Protein AF-A0A1F5XCN1-F1 (afdb_monomer_lite)

Organism: NCBI:txid1798355

Secondary structure (DSSP, 8-state):
-HHHHHHHHHHHHHHHHHHHHHHHHHHHHHHHHHHHHHHHHHHHHHHHHHHHHHHHHHHHTTT-HHHHHHHHHHHHHHHHHHHHHHHHHHHHHHHHHHS-STTTTS-SSTT--TT-

Sequence (116 aa):
MTQIKKVLPYIAISLAPSLVLAAQIDTIVASTKTLVNNIIPILLIIGTIVFLWGVIMFLTAGADEEKRANARSLMIYGLVGLFVMVAAWGIVNVLVGFTSTGGVGIPTSPGGIPGI

pLDDT: mean 76.23, std 12.13, range [47.53, 92.81]

Structure (mmCIF, N/CA/C/O backbone):
data_AF-A0A1F5XCN1-F1
#
_entry.id   AF-A0A1F5XCN1-F1
#
loop_
_atom_site.group_PDB
_atom_site.id
_atom_site.type_symbol
_atom_site.label_atom_id
_atom_site.label_alt_id
_atom_site.label_comp_id
_atom_site.label_asym_id
_atom_site.label_entity_id
_atom_site.label_seq_id
_atom_site.pdbx_PDB_ins_code
_atom_site.Cartn_x
_atom_site.Cartn_y
_atom_site.Cartn_z
_atom_site.occupancy
_atom_site.B_iso_or_equiv
_atom_site.auth_seq_id
_atom_site.auth_comp_id
_atom_site.auth_asym_id
_atom_site.auth_atom_id
_atom_site.pdbx_PDB_model_num
ATOM 1 N N . MET A 1 1 ? 36.871 0.363 -49.475 1.00 53.84 1 MET A N 1
ATOM 2 C CA . MET A 1 1 ? 36.502 0.214 -48.042 1.00 53.84 1 MET A CA 1
ATOM 3 C C . MET A 1 1 ? 36.549 1.527 -47.239 1.00 53.84 1 MET A C 1
ATOM 5 O O . MET A 1 1 ? 36.031 1.565 -46.131 1.00 53.84 1 MET A O 1
ATOM 9 N N . THR A 1 2 ? 37.108 2.622 -47.773 1.00 60.09 2 THR A N 1
ATOM 10 C CA . THR A 1 2 ? 37.316 3.883 -47.027 1.00 60.09 2 THR A CA 1
ATOM 11 C C . THR A 1 2 ? 36.053 4.737 -46.842 1.00 60.09 2 THR A C 1
ATOM 13 O O . THR A 1 2 ? 35.955 5.462 -45.859 1.00 60.09 2 THR A O 1
ATOM 16 N N . GLN A 1 3 ? 35.063 4.633 -47.738 1.00 59.75 3 GLN A N 1
ATOM 17 C CA . GLN A 1 3 ? 33.838 5.448 -47.667 1.00 59.75 3 GLN A CA 1
ATOM 18 C C . GLN A 1 3 ? 32.837 4.950 -46.611 1.00 59.75 3 GLN A C 1
ATOM 20 O O . GLN A 1 3 ? 32.198 5.759 -45.951 1.00 59.75 3 GLN A O 1
ATOM 25 N N . ILE A 1 4 ? 32.780 3.635 -46.362 1.00 62.84 4 ILE A N 1
ATOM 26 C CA . ILE A 1 4 ? 31.928 3.017 -45.325 1.00 62.84 4 ILE A CA 1
ATOM 27 C C . ILE A 1 4 ? 32.306 3.482 -43.911 1.00 62.84 4 ILE A C 1
ATOM 29 O O . ILE A 1 4 ? 31.432 3.756 -43.094 1.00 62.84 4 ILE A O 1
ATOM 33 N N . LYS A 1 5 ? 33.604 3.667 -43.636 1.00 54.28 5 LYS A N 1
ATOM 34 C CA . LYS A 1 5 ? 34.082 4.165 -42.335 1.00 54.28 5 LYS A CA 1
ATOM 35 C C . LYS A 1 5 ? 33.704 5.630 -42.071 1.00 54.28 5 LYS A C 1
ATOM 37 O O . LYS A 1 5 ? 33.633 6.026 -40.916 1.00 54.28 5 LYS A O 1
ATOM 42 N N . LYS A 1 6 ? 33.454 6.422 -43.122 1.00 59.22 6 LYS A N 1
ATOM 43 C CA . LYS A 1 6 ? 33.069 7.841 -43.016 1.00 59.22 6 LYS A CA 1
ATOM 44 C C . LYS A 1 6 ? 31.563 8.047 -42.841 1.00 59.22 6 LYS A C 1
ATOM 46 O O . LYS A 1 6 ? 31.169 9.017 -42.208 1.00 59.22 6 LYS A O 1
ATOM 51 N N . VAL A 1 7 ? 30.731 7.134 -43.350 1.00 64.31 7 VAL A N 1
ATOM 52 C CA . VAL A 1 7 ? 29.260 7.196 -43.200 1.00 64.31 7 VAL A CA 1
ATOM 53 C C . VAL A 1 7 ? 28.746 6.536 -41.915 1.00 64.31 7 VAL A C 1
ATOM 55 O O . VAL A 1 7 ? 27.701 6.929 -41.406 1.00 64.31 7 VAL A O 1
ATOM 58 N N . LEU A 1 8 ? 29.501 5.595 -41.340 1.00 66.00 8 LEU A N 1
ATOM 59 C CA . LEU A 1 8 ? 29.187 4.952 -40.060 1.00 66.00 8 LEU A CA 1
ATOM 60 C C . LEU A 1 8 ? 28.962 5.933 -38.882 1.00 66.00 8 LEU A C 1
ATOM 62 O O . LEU A 1 8 ? 27.966 5.760 -38.177 1.00 66.00 8 LEU A O 1
ATOM 66 N N . PRO A 1 9 ? 29.793 6.979 -38.659 1.00 64.88 9 PRO A N 1
ATOM 67 C CA . PRO A 1 9 ? 29.546 7.938 -37.579 1.00 64.88 9 PRO A CA 1
ATOM 68 C C . PRO A 1 9 ? 28.273 8.768 -37.794 1.00 64.88 9 PRO A C 1
ATOM 70 O O . PRO A 1 9 ? 27.575 9.054 -36.830 1.00 64.88 9 PRO A O 1
ATOM 73 N N . TYR A 1 10 ? 27.912 9.105 -39.035 1.00 61.03 10 TYR A N 1
ATOM 74 C CA . TYR A 1 10 ? 26.685 9.860 -39.324 1.00 61.03 10 TYR A CA 1
ATOM 75 C C . TYR A 1 10 ? 25.415 9.051 -39.037 1.00 61.03 10 TYR A C 1
ATOM 77 O O . TYR A 1 10 ? 24.459 9.578 -38.468 1.00 61.03 10 TYR A O 1
ATOM 85 N N . ILE A 1 11 ? 25.421 7.759 -39.370 1.00 64.94 11 ILE A N 1
ATOM 86 C CA . ILE A 1 11 ? 24.313 6.849 -39.054 1.00 64.94 11 ILE A CA 1
ATOM 87 C C . ILE A 1 11 ? 24.178 6.693 -37.532 1.00 64.94 11 ILE A C 1
ATOM 89 O O . ILE A 1 11 ? 23.071 6.803 -37.004 1.00 64.94 11 ILE A O 1
ATOM 93 N N . ALA A 1 12 ? 25.301 6.535 -36.821 1.00 61.56 12 ALA A N 1
ATOM 94 C CA . ALA A 1 12 ? 25.329 6.441 -35.361 1.00 61.56 12 ALA A CA 1
ATOM 95 C C . ALA A 1 12 ? 24.820 7.720 -34.668 1.00 61.56 12 ALA A C 1
ATOM 97 O O . ALA A 1 12 ? 24.073 7.635 -33.696 1.00 61.56 12 ALA A O 1
ATOM 98 N N . ILE A 1 13 ? 25.156 8.902 -35.198 1.00 65.75 13 ILE A N 1
ATOM 99 C CA . ILE A 1 13 ? 24.684 10.192 -34.673 1.00 65.75 13 ILE A CA 1
ATOM 100 C C . ILE A 1 13 ? 23.178 10.379 -34.910 1.00 65.75 13 ILE A C 1
ATOM 102 O O . ILE A 1 13 ? 22.508 10.930 -34.044 1.00 65.75 13 ILE A O 1
ATOM 106 N N . SER A 1 14 ? 22.613 9.889 -36.022 1.00 63.38 14 SER A N 1
ATOM 107 C CA . SER A 1 14 ? 21.158 9.980 -36.262 1.00 63.38 14 SER A CA 1
ATOM 108 C C . SER A 1 14 ? 20.333 9.003 -35.415 1.00 63.38 14 SER A C 1
ATOM 110 O O . SER A 1 14 ? 19.162 9.261 -35.143 1.00 63.38 14 SER A O 1
ATOM 112 N N . LEU A 1 15 ? 20.946 7.901 -34.966 1.00 64.94 15 LEU A N 1
ATOM 113 C CA . LEU A 1 15 ? 20.309 6.915 -34.094 1.00 64.94 15 LEU A CA 1
ATOM 114 C C . LEU A 1 15 ? 20.448 7.280 -32.606 1.00 64.94 15 LEU A C 1
ATOM 116 O O . LEU A 1 15 ? 19.627 6.857 -31.793 1.00 64.94 15 LEU A O 1
ATOM 120 N N . ALA A 1 16 ? 21.429 8.111 -32.237 1.00 65.69 16 ALA A N 1
ATOM 121 C CA . ALA A 1 16 ? 21.643 8.553 -30.858 1.00 65.69 16 ALA A CA 1
ATOM 122 C C . ALA A 1 16 ? 20.402 9.211 -30.203 1.00 65.69 16 ALA A C 1
ATOM 124 O O . ALA A 1 16 ? 20.096 8.853 -29.064 1.00 65.69 16 ALA A O 1
ATOM 125 N N . PRO A 1 17 ? 19.615 10.073 -30.886 1.00 67.50 17 PRO A N 1
ATOM 126 C CA . PRO A 1 17 ? 18.381 10.628 -30.327 1.00 67.50 17 PRO A CA 1
ATOM 127 C C . PRO A 1 17 ? 17.322 9.569 -30.003 1.00 67.50 17 PRO A C 1
ATOM 129 O O . PRO A 1 17 ? 16.606 9.714 -29.018 1.00 67.50 17 PRO A O 1
ATOM 132 N N . SER A 1 18 ? 17.236 8.485 -30.784 1.00 67.19 18 SER A N 1
ATOM 133 C CA . SER A 1 18 ? 16.276 7.401 -30.520 1.00 67.19 18 SER A CA 1
ATOM 134 C C . SER A 1 18 ? 16.626 6.594 -29.264 1.00 67.19 18 SER A C 1
ATOM 136 O O . SER A 1 18 ? 15.734 6.173 -28.531 1.00 67.19 18 SER A O 1
ATOM 138 N N . LEU A 1 19 ? 17.922 6.458 -28.966 1.00 62.31 19 LEU A N 1
ATOM 139 C CA . LEU A 1 19 ? 18.415 5.802 -27.754 1.00 62.31 19 LEU A CA 1
ATOM 140 C C . LEU A 1 19 ? 18.224 6.689 -26.516 1.00 62.31 19 LEU A C 1
ATOM 142 O O . LEU A 1 19 ? 17.820 6.199 -25.464 1.00 62.31 19 LEU A O 1
ATOM 146 N N . VAL A 1 20 ? 18.457 7.999 -26.653 1.00 69.19 20 VAL A N 1
ATOM 147 C CA . VAL A 1 20 ? 18.190 8.985 -25.591 1.00 69.19 20 VAL A CA 1
ATOM 148 C C . VAL A 1 20 ? 16.691 9.061 -25.277 1.00 69.19 20 VAL A C 1
ATOM 150 O O . VAL A 1 20 ? 16.319 9.107 -24.107 1.00 69.19 20 VAL A O 1
ATOM 153 N N . LEU A 1 21 ? 15.821 8.996 -26.292 1.00 60.44 21 LEU A N 1
ATOM 154 C CA . LEU A 1 21 ? 14.369 9.000 -26.100 1.00 60.44 21 LEU A CA 1
ATOM 155 C C . LEU A 1 21 ? 13.860 7.723 -25.409 1.00 60.44 21 LEU A C 1
ATOM 157 O O . LEU A 1 21 ? 13.009 7.816 -24.527 1.00 60.44 21 LEU A O 1
ATOM 161 N N . ALA A 1 22 ? 14.402 6.548 -25.751 1.00 61.69 22 ALA A N 1
ATOM 162 C CA . ALA A 1 22 ? 14.074 5.291 -25.070 1.00 61.69 22 ALA A CA 1
ATOM 163 C C . ALA A 1 22 ? 14.472 5.323 -23.581 1.00 61.69 22 ALA A C 1
ATOM 165 O O . ALA A 1 22 ? 13.655 5.010 -22.717 1.00 61.69 22 ALA A O 1
ATOM 166 N N . ALA A 1 23 ? 15.674 5.821 -23.268 1.00 62.00 23 ALA A N 1
ATOM 167 C CA . ALA A 1 23 ? 16.133 5.989 -21.886 1.00 62.00 23 ALA A CA 1
ATOM 168 C C . ALA A 1 23 ? 15.261 6.972 -21.071 1.00 62.00 23 ALA A C 1
ATOM 170 O O . ALA A 1 23 ? 15.131 6.847 -19.850 1.00 62.00 23 ALA A O 1
ATOM 171 N N . GLN A 1 24 ? 14.625 7.947 -21.729 1.00 61.41 24 GLN A N 1
ATOM 172 C CA . GLN A 1 24 ? 13.735 8.906 -21.068 1.00 61.41 24 GLN A CA 1
ATOM 173 C C . GLN A 1 24 ? 12.397 8.286 -20.628 1.00 61.41 24 GLN A C 1
ATOM 175 O O . GLN A 1 24 ? 11.816 8.722 -19.636 1.00 61.41 24 GLN A O 1
ATOM 180 N N . ILE A 1 25 ? 11.913 7.252 -21.322 1.00 61.47 25 ILE A N 1
ATOM 181 C CA . ILE A 1 25 ? 10.691 6.530 -20.932 1.00 61.47 25 ILE A CA 1
ATOM 182 C C . ILE A 1 25 ? 10.981 5.625 -19.728 1.00 61.47 25 ILE A C 1
ATOM 184 O O . ILE A 1 25 ? 10.213 5.614 -18.764 1.00 61.47 25 ILE A O 1
ATOM 188 N N . ASP A 1 26 ? 12.128 4.943 -19.732 1.00 65.62 26 ASP A N 1
ATOM 189 C CA . ASP A 1 26 ? 12.546 4.079 -18.625 1.00 65.62 26 ASP A CA 1
ATOM 190 C C . ASP A 1 26 ? 12.780 4.864 -17.329 1.00 65.62 26 ASP A C 1
ATOM 192 O O . ASP A 1 26 ? 12.420 4.398 -16.247 1.00 65.62 26 ASP A O 1
ATOM 196 N N . THR A 1 27 ? 13.318 6.084 -17.419 1.00 63.62 27 THR A N 1
ATOM 197 C CA . THR A 1 27 ? 13.565 6.936 -16.242 1.00 63.62 27 THR A CA 1
ATOM 198 C C . THR A 1 27 ? 12.277 7.444 -15.597 1.00 63.62 27 THR A C 1
ATOM 200 O O . THR A 1 27 ? 12.157 7.379 -14.374 1.00 63.62 27 THR A O 1
ATOM 203 N N . ILE A 1 28 ? 11.278 7.867 -16.378 1.00 64.69 28 ILE A N 1
ATOM 204 C CA . ILE A 1 28 ? 9.976 8.296 -15.834 1.00 64.69 28 ILE A CA 1
ATOM 205 C C . ILE A 1 28 ? 9.258 7.118 -15.168 1.00 64.69 28 ILE A C 1
ATOM 207 O O . ILE A 1 28 ? 8.772 7.234 -14.041 1.00 64.69 28 ILE A O 1
ATOM 211 N N . VAL A 1 29 ? 9.250 5.955 -15.823 1.00 68.00 29 VAL A N 1
ATOM 212 C CA . VAL A 1 29 ? 8.639 4.738 -15.277 1.00 68.00 29 VAL A CA 1
ATOM 213 C C . VAL A 1 29 ? 9.367 4.273 -14.007 1.00 68.00 29 VAL A C 1
ATOM 215 O O . VAL A 1 29 ? 8.715 3.877 -13.038 1.00 68.00 29 VAL A O 1
ATOM 218 N N . ALA A 1 30 ? 10.699 4.356 -13.960 1.00 66.44 30 ALA A N 1
ATOM 219 C CA . ALA A 1 30 ? 11.494 4.005 -12.783 1.00 66.44 30 ALA A CA 1
ATOM 220 C C . ALA A 1 30 ? 11.269 4.965 -11.602 1.00 66.44 30 ALA A C 1
ATOM 222 O O . ALA A 1 30 ? 11.143 4.516 -10.457 1.00 66.44 30 ALA A O 1
ATOM 223 N N . SER A 1 31 ? 11.156 6.271 -11.858 1.00 65.94 31 SER A N 1
ATOM 224 C CA . SER A 1 31 ? 10.866 7.263 -10.817 1.00 65.94 31 SER A CA 1
ATOM 225 C C . SER A 1 31 ? 9.479 7.065 -10.203 1.00 65.94 31 SER A C 1
ATOM 227 O O . SER A 1 31 ? 9.350 7.076 -8.978 1.00 65.94 31 SER A O 1
ATOM 229 N N . THR A 1 32 ? 8.448 6.806 -11.016 1.00 70.12 32 THR A N 1
ATOM 230 C CA . THR A 1 32 ? 7.094 6.530 -10.505 1.00 70.12 32 THR A CA 1
ATOM 231 C C . THR A 1 32 ? 7.044 5.234 -9.703 1.00 70.12 32 THR A C 1
ATOM 233 O O . THR A 1 32 ? 6.453 5.211 -8.622 1.00 70.12 32 THR A O 1
ATOM 236 N N . LYS A 1 33 ? 7.702 4.169 -10.183 1.00 70.44 33 LYS A N 1
ATOM 237 C CA . LYS A 1 33 ? 7.804 2.903 -9.445 1.00 70.44 33 LYS A CA 1
ATOM 238 C C . LYS A 1 33 ? 8.423 3.125 -8.072 1.00 70.44 33 LYS A C 1
ATOM 240 O O . LYS A 1 33 ? 7.820 2.731 -7.085 1.00 70.44 33 LYS A O 1
ATOM 245 N N . THR A 1 34 ? 9.555 3.822 -7.998 1.00 70.38 34 THR A N 1
ATOM 246 C CA . THR A 1 34 ? 10.274 4.072 -6.737 1.00 70.38 34 THR A CA 1
ATOM 247 C C . THR A 1 34 ? 9.416 4.814 -5.707 1.00 70.38 34 THR A C 1
ATOM 249 O O . THR A 1 34 ? 9.412 4.454 -4.531 1.00 70.38 34 THR A O 1
ATOM 252 N N . LEU A 1 35 ? 8.642 5.816 -6.139 1.00 75.00 35 LEU A N 1
ATOM 253 C CA . LEU A 1 35 ? 7.779 6.585 -5.240 1.00 75.00 35 LEU A CA 1
ATOM 254 C C . LEU A 1 35 ? 6.648 5.731 -4.649 1.00 75.00 35 LEU A C 1
ATOM 256 O O . LEU A 1 35 ? 6.437 5.736 -3.438 1.00 75.00 35 LEU A O 1
ATOM 260 N N . VAL A 1 36 ? 5.939 4.978 -5.495 1.00 75.88 36 VAL A N 1
ATOM 261 C CA . VAL A 1 36 ? 4.843 4.098 -5.053 1.00 75.88 36 VAL A CA 1
ATOM 262 C C . VAL A 1 36 ? 5.376 2.994 -4.142 1.00 75.88 36 VAL A C 1
ATOM 264 O O . VAL A 1 36 ? 4.777 2.699 -3.107 1.00 75.88 36 VAL A O 1
ATOM 267 N N . ASN A 1 37 ? 6.532 2.433 -4.490 1.00 76.25 37 ASN A N 1
ATOM 268 C CA . ASN A 1 37 ? 7.168 1.358 -3.745 1.00 76.25 37 ASN A CA 1
ATOM 269 C C . ASN A 1 37 ? 7.502 1.757 -2.302 1.00 76.25 37 ASN A C 1
ATOM 271 O O . ASN A 1 37 ? 7.312 0.964 -1.392 1.00 76.25 37 ASN A O 1
ATOM 275 N N . ASN A 1 38 ? 7.904 3.009 -2.073 1.00 79.88 38 ASN A N 1
ATOM 276 C CA . ASN A 1 38 ? 8.207 3.510 -0.731 1.00 79.88 38 ASN A CA 1
ATOM 277 C C . ASN A 1 38 ? 6.958 3.805 0.115 1.00 79.88 38 ASN A C 1
ATOM 279 O O . ASN A 1 38 ? 7.013 3.731 1.341 1.00 79.88 38 ASN A O 1
ATOM 283 N N . ILE A 1 39 ? 5.828 4.137 -0.515 1.00 83.31 39 ILE A N 1
ATOM 284 C CA . ILE A 1 39 ? 4.59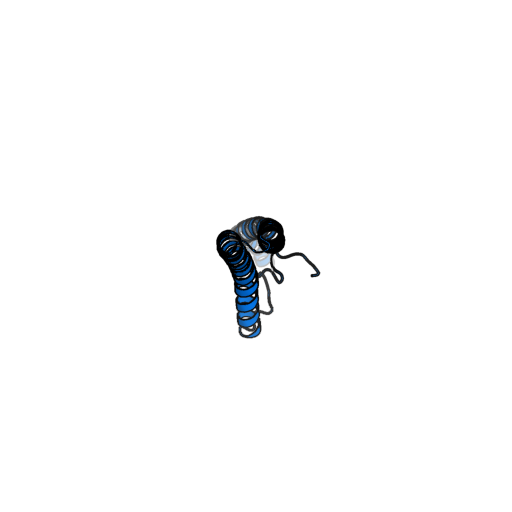1 4.510 0.191 1.00 83.31 39 ILE A CA 1
ATOM 285 C C . ILE A 1 39 ? 3.842 3.272 0.698 1.00 83.31 39 ILE A C 1
ATOM 287 O O . ILE A 1 39 ? 3.341 3.268 1.821 1.00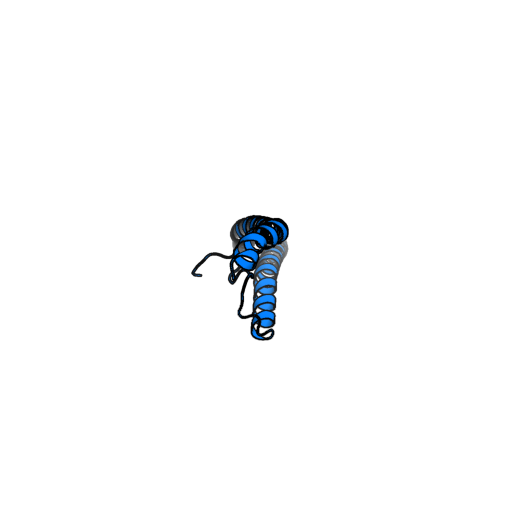 83.31 39 ILE A O 1
ATOM 291 N N . ILE A 1 40 ? 3.784 2.202 -0.097 1.00 85.56 40 ILE A N 1
ATOM 292 C CA . ILE A 1 40 ? 3.067 0.969 0.266 1.00 85.56 40 ILE A CA 1
ATOM 293 C C . ILE A 1 40 ? 3.485 0.366 1.625 1.00 85.56 40 ILE A C 1
ATOM 295 O O . ILE A 1 40 ? 2.585 0.072 2.414 1.00 85.56 40 ILE A O 1
ATOM 299 N N . PRO A 1 41 ? 4.778 0.198 1.971 1.00 82.19 41 PRO A N 1
ATOM 300 C CA . PRO A 1 41 ? 5.165 -0.399 3.249 1.00 82.19 41 PRO A CA 1
ATOM 301 C C . PRO A 1 41 ? 4.771 0.489 4.435 1.00 82.19 41 PRO A C 1
ATOM 303 O O . PRO A 1 41 ? 4.368 -0.022 5.478 1.00 82.19 41 PRO A O 1
ATOM 306 N N . ILE A 1 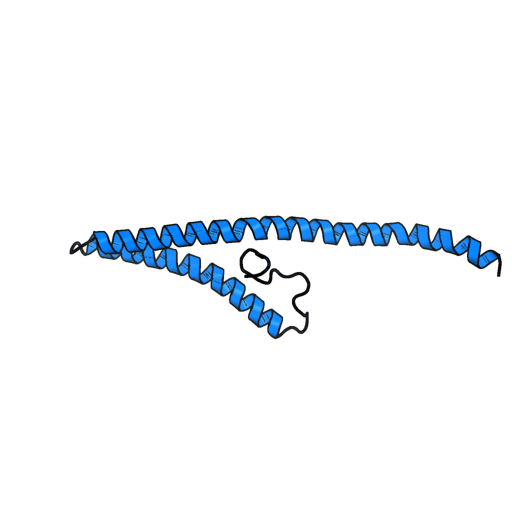42 ? 4.789 1.815 4.262 1.00 87.38 42 ILE A N 1
ATOM 307 C CA . ILE A 1 42 ? 4.311 2.767 5.275 1.00 87.38 42 ILE A CA 1
ATOM 308 C C . ILE A 1 42 ? 2.811 2.571 5.517 1.00 87.38 42 ILE A C 1
ATOM 310 O O . ILE A 1 42 ? 2.371 2.488 6.664 1.00 87.38 42 ILE A O 1
ATOM 314 N N . LEU A 1 43 ? 2.021 2.439 4.450 1.00 87.12 43 LEU A N 1
ATOM 315 C CA . LEU A 1 43 ? 0.589 2.158 4.562 1.00 87.12 43 LEU A CA 1
ATOM 316 C C . LEU A 1 43 ? 0.315 0.800 5.223 1.00 87.12 43 LEU A C 1
ATOM 318 O O . LEU A 1 43 ? -0.639 0.689 5.988 1.00 87.12 43 LEU A O 1
ATOM 322 N N . LEU A 1 44 ? 1.154 -0.208 4.978 1.00 88.00 44 LEU A N 1
ATOM 323 C CA . LEU A 1 44 ? 1.034 -1.526 5.605 1.00 88.00 44 LEU A CA 1
ATOM 324 C C . LEU A 1 44 ? 1.248 -1.452 7.127 1.00 88.00 44 LEU A C 1
ATOM 326 O O . LEU A 1 44 ? 0.489 -2.042 7.900 1.00 88.00 44 LEU A O 1
ATOM 330 N N . ILE A 1 45 ? 2.241 -0.673 7.568 1.00 89.44 45 ILE A N 1
ATOM 331 C CA . ILE A 1 45 ? 2.498 -0.407 8.991 1.00 89.44 45 ILE A CA 1
ATOM 332 C C . ILE A 1 45 ? 1.298 0.308 9.617 1.00 89.44 45 ILE A C 1
ATOM 334 O O . ILE A 1 45 ? 0.787 -0.132 10.646 1.00 89.44 45 ILE A O 1
ATOM 338 N N . ILE A 1 46 ? 0.802 1.370 8.978 1.00 89.62 46 ILE A N 1
ATOM 339 C CA . ILE A 1 46 ? -0.358 2.126 9.470 1.00 89.62 46 ILE A CA 1
ATOM 340 C C . ILE A 1 46 ? -1.602 1.229 9.535 1.00 89.62 46 ILE A C 1
ATOM 342 O O . ILE A 1 46 ? -2.300 1.223 10.548 1.00 89.62 46 ILE A O 1
ATOM 346 N N . GLY A 1 47 ? -1.857 0.426 8.500 1.00 86.69 47 GLY A N 1
ATOM 347 C CA . GLY A 1 47 ? -2.966 -0.528 8.466 1.00 86.69 47 GLY A CA 1
ATOM 348 C C . GLY A 1 47 ? -2.885 -1.555 9.595 1.00 86.69 47 GLY A C 1
ATOM 349 O O . GLY A 1 47 ? -3.886 -1.825 10.258 1.00 86.69 47 GLY A O 1
ATOM 350 N N . THR A 1 48 ? -1.683 -2.058 9.884 1.00 89.12 48 THR A N 1
ATOM 351 C CA . THR A 1 48 ? -1.438 -2.971 11.011 1.00 89.12 48 THR A CA 1
ATOM 352 C C . THR A 1 48 ? -1.711 -2.292 12.353 1.00 89.12 48 THR A C 1
ATOM 354 O O . THR A 1 48 ? -2.349 -2.887 13.219 1.00 89.12 48 THR A O 1
ATOM 357 N N . ILE A 1 49 ? -1.295 -1.034 12.528 1.00 92.31 49 ILE A N 1
ATOM 358 C CA . ILE A 1 49 ? -1.560 -0.262 13.752 1.00 92.31 49 ILE A CA 1
ATOM 359 C C . ILE A 1 49 ? -3.066 -0.063 13.957 1.00 92.31 49 ILE A C 1
ATOM 361 O O . ILE A 1 49 ? -3.563 -0.291 15.058 1.00 92.31 49 ILE A O 1
ATOM 365 N N . VAL A 1 50 ? -3.807 0.314 12.911 1.00 88.69 50 VAL A N 1
ATOM 366 C CA . VAL A 1 50 ? -5.269 0.499 12.986 1.00 88.69 50 VAL A CA 1
ATOM 367 C C . VAL A 1 50 ? -5.977 -0.819 13.302 1.00 88.69 50 VAL A C 1
ATOM 369 O O . VAL A 1 50 ? -6.880 -0.852 14.139 1.00 88.69 50 VAL A O 1
ATOM 372 N N . PHE A 1 51 ? -5.544 -1.920 12.686 1.00 90.50 51 PHE A N 1
ATOM 373 C CA . PHE A 1 51 ? -6.061 -3.251 12.990 1.00 90.50 51 PHE A CA 1
ATOM 374 C C . PHE A 1 51 ? -5.817 -3.634 14.459 1.00 90.50 51 PHE A C 1
ATOM 376 O O . PHE A 1 51 ? -6.758 -4.019 15.155 1.00 90.50 51 PHE A O 1
ATOM 383 N N . LEU A 1 52 ? -4.589 -3.460 14.960 1.00 91.81 52 LEU A N 1
ATOM 384 C CA . LEU A 1 52 ? -4.243 -3.719 16.361 1.00 91.81 52 LEU A CA 1
ATOM 385 C C . LEU A 1 52 ? -5.037 -2.828 17.323 1.00 91.81 52 LEU A C 1
ATOM 387 O O . LEU A 1 52 ? -5.499 -3.309 18.356 1.00 91.81 52 LEU A O 1
ATOM 391 N N . TRP A 1 53 ? -5.262 -1.561 16.976 1.00 90.19 53 TRP A N 1
ATOM 392 C CA . TRP A 1 53 ? -6.096 -0.653 17.763 1.00 90.19 53 TRP A CA 1
ATOM 393 C C . TRP A 1 53 ? -7.543 -1.152 17.871 1.00 90.19 53 TRP A C 1
ATOM 395 O O . TRP A 1 53 ? -8.123 -1.145 18.957 1.00 90.19 53 TRP A O 1
ATOM 405 N N . GLY A 1 54 ? -8.111 -1.656 16.770 1.00 88.31 54 GLY A N 1
ATOM 406 C CA . GLY A 1 54 ? -9.427 -2.301 16.766 1.00 88.31 54 GLY A CA 1
ATOM 407 C C . GLY A 1 54 ? -9.485 -3.533 17.677 1.00 88.31 54 GLY A C 1
ATOM 408 O O . GLY A 1 54 ? -10.444 -3.693 18.432 1.00 88.31 54 GLY A O 1
ATOM 409 N N . VAL A 1 55 ? -8.436 -4.363 17.675 1.00 88.81 55 VAL A N 1
ATOM 410 C CA . VAL A 1 55 ? -8.325 -5.537 18.562 1.00 88.81 55 VAL A CA 1
ATOM 411 C C . VAL A 1 55 ? -8.241 -5.124 20.033 1.00 88.81 55 VAL A C 1
ATOM 413 O O . VAL A 1 55 ? -8.969 -5.668 20.862 1.00 88.81 55 VAL A O 1
ATOM 416 N N . ILE A 1 56 ? -7.401 -4.140 20.370 1.00 91.31 56 ILE A N 1
ATOM 417 C CA . ILE A 1 56 ? -7.263 -3.628 21.745 1.00 91.31 56 ILE A CA 1
ATOM 418 C C . ILE A 1 56 ? -8.600 -3.064 22.240 1.00 91.31 56 ILE A C 1
ATOM 420 O O . ILE A 1 56 ? -9.011 -3.322 23.372 1.00 91.31 56 ILE A O 1
ATOM 424 N N . MET A 1 57 ? -9.318 -2.336 21.386 1.00 87.94 57 MET A N 1
ATOM 425 C CA . MET A 1 57 ? -10.634 -1.796 21.722 1.00 87.94 57 MET A CA 1
ATOM 426 C C . MET A 1 57 ? -11.674 -2.898 21.930 1.00 87.94 57 MET A C 1
ATOM 428 O O . MET A 1 57 ? -12.500 -2.810 22.834 1.00 87.94 57 MET A O 1
ATOM 432 N N . PHE A 1 58 ? -11.605 -3.972 21.142 1.00 88.06 58 PHE A N 1
ATOM 433 C CA . PHE A 1 58 ? -12.496 -5.118 21.301 1.00 88.06 58 PHE A CA 1
ATOM 434 C C . PHE A 1 58 ? -12.225 -5.869 22.605 1.00 88.06 58 PHE A C 1
ATOM 436 O O . PHE A 1 58 ? -13.164 -6.332 23.253 1.00 88.06 58 PHE A O 1
ATOM 443 N N . LEU A 1 59 ? -10.956 -5.954 23.010 1.00 88.56 59 LEU A N 1
ATOM 444 C CA . LEU A 1 59 ? -10.547 -6.603 24.252 1.00 88.56 59 LEU A CA 1
ATOM 445 C C . LEU A 1 59 ? -10.924 -5.773 25.490 1.00 88.56 59 LEU A C 1
ATOM 447 O O . LEU A 1 59 ? -11.371 -6.325 26.491 1.00 88.56 59 LEU A O 1
ATOM 451 N N . THR A 1 60 ? -10.783 -4.448 25.416 1.00 89.56 60 THR A N 1
ATOM 452 C CA . THR A 1 60 ? -11.106 -3.529 26.524 1.00 89.56 60 THR A CA 1
ATOM 453 C C . THR A 1 60 ? -12.603 -3.233 26.661 1.00 89.56 60 THR A C 1
ATOM 455 O O . THR A 1 60 ? -13.032 -2.784 27.721 1.00 89.56 60 THR A O 1
ATOM 458 N N . ALA A 1 61 ? -13.421 -3.531 25.644 1.00 86.50 61 ALA A N 1
ATOM 459 C CA . ALA A 1 61 ? -14.876 -3.341 25.676 1.00 86.50 61 ALA A CA 1
ATOM 460 C C . ALA A 1 61 ? -15.615 -4.222 26.711 1.00 86.50 61 ALA A C 1
ATOM 462 O O . ALA A 1 61 ? -16.736 -3.896 27.099 1.00 86.50 61 ALA A O 1
ATOM 463 N N . GLY A 1 62 ? -15.011 -5.314 27.195 1.00 83.56 62 GLY A N 1
ATOM 464 C CA . GLY A 1 62 ? -15.575 -6.125 28.283 1.00 83.56 62 GLY A CA 1
ATOM 465 C C . GLY A 1 62 ? -16.959 -6.712 27.962 1.00 83.56 62 GLY A C 1
ATOM 466 O O . GLY A 1 62 ? -17.111 -7.421 26.969 1.00 83.56 62 GLY A O 1
ATOM 467 N N . ALA A 1 63 ? -17.955 -6.445 28.817 1.00 80.19 63 ALA A N 1
ATOM 468 C CA . ALA A 1 63 ? -19.342 -6.920 28.675 1.00 80.19 63 ALA A CA 1
ATOM 469 C C . ALA A 1 63 ? -20.287 -5.913 27.984 1.00 80.19 63 ALA A C 1
ATOM 471 O O . ALA A 1 63 ? -21.475 -6.181 27.840 1.00 80.19 63 ALA A O 1
ATOM 472 N N . ASP A 1 64 ? -19.772 -4.756 27.569 1.00 86.50 64 ASP A N 1
ATOM 473 C CA . ASP A 1 64 ? -20.556 -3.685 26.958 1.00 86.50 64 ASP A CA 1
ATOM 474 C C . ASP A 1 64 ? -20.791 -4.002 25.466 1.00 86.50 64 ASP A C 1
ATOM 476 O O . ASP A 1 64 ? -19.903 -3.822 24.625 1.00 86.50 64 ASP A O 1
ATOM 480 N N . GLU A 1 65 ? -21.960 -4.564 25.139 1.00 83.00 65 GLU A N 1
ATOM 481 C CA . GLU A 1 65 ? -22.296 -5.056 23.790 1.00 83.00 65 GLU A CA 1
ATOM 482 C C . GLU A 1 65 ? -22.161 -3.979 22.707 1.00 83.00 65 GLU A C 1
ATOM 484 O O . GLU A 1 65 ? -21.684 -4.269 21.606 1.00 83.00 65 GLU A O 1
ATOM 489 N N . GLU A 1 66 ? -22.495 -2.728 23.024 1.00 85.38 66 GLU A N 1
ATOM 490 C CA . GLU A 1 66 ? -22.412 -1.610 22.085 1.00 85.38 66 GLU A CA 1
ATOM 491 C C . GLU A 1 66 ? -20.953 -1.266 21.753 1.00 85.38 66 GLU A C 1
ATOM 493 O O . GLU A 1 66 ? -20.579 -1.102 20.584 1.00 85.38 66 GLU A O 1
ATOM 498 N N . LYS A 1 67 ? -20.077 -1.242 22.764 1.00 84.88 67 LYS A N 1
ATOM 499 C CA . LYS A 1 67 ? -18.636 -1.041 22.551 1.00 84.88 67 LYS A CA 1
ATOM 500 C C . LYS A 1 67 ? -18.003 -2.206 21.805 1.00 84.88 67 LYS A C 1
ATOM 502 O O . LYS A 1 67 ? -17.151 -1.986 20.944 1.00 84.88 67 LYS A O 1
ATOM 507 N N . ARG A 1 68 ? -18.441 -3.440 22.070 1.00 85.31 68 ARG A N 1
ATOM 508 C CA . ARG A 1 68 ? -17.970 -4.622 21.331 1.00 85.31 68 ARG A CA 1
ATOM 509 C C . ARG A 1 68 ? -18.381 -4.587 19.865 1.00 85.31 68 ARG A C 1
ATOM 511 O O . ARG A 1 68 ? -17.562 -4.929 19.013 1.00 85.31 68 ARG A O 1
ATOM 518 N N . ALA A 1 69 ? -19.609 -4.171 19.561 1.00 87.38 69 ALA A N 1
ATOM 519 C CA . ALA A 1 69 ? -20.092 -4.046 18.187 1.00 87.38 69 ALA A CA 1
ATOM 520 C C . ALA A 1 69 ? -19.295 -2.993 17.398 1.00 87.38 69 ALA A C 1
ATOM 522 O O . ALA A 1 69 ? -18.849 -3.257 16.274 1.00 87.38 69 ALA A O 1
ATOM 523 N N . ASN A 1 70 ? -19.036 -1.838 18.016 1.00 86.62 70 ASN A N 1
ATOM 524 C CA . ASN A 1 70 ? -18.212 -0.782 17.430 1.00 86.62 70 ASN A CA 1
ATOM 525 C C . ASN A 1 70 ? -16.763 -1.239 17.212 1.00 86.62 70 ASN A C 1
ATOM 527 O O . ASN A 1 70 ? -16.229 -1.115 16.108 1.00 86.62 70 ASN A O 1
ATOM 531 N N . ALA A 1 71 ? -16.144 -1.848 18.224 1.00 87.69 71 ALA A N 1
ATOM 532 C CA . ALA A 1 71 ? -14.775 -2.339 18.128 1.00 87.69 71 ALA A CA 1
ATOM 533 C C . ALA A 1 71 ? -14.613 -3.458 17.087 1.00 87.69 71 ALA A C 1
ATOM 535 O O . ALA A 1 71 ? -13.639 -3.473 16.334 1.00 87.69 71 ALA A O 1
ATOM 536 N N . ARG A 1 72 ? -15.594 -4.365 16.982 1.00 87.00 72 ARG A N 1
ATOM 537 C CA . ARG A 1 72 ? -15.616 -5.417 15.954 1.00 87.00 72 ARG A CA 1
ATOM 538 C C . ARG A 1 72 ? -15.668 -4.824 14.550 1.00 87.00 72 ARG A C 1
ATOM 540 O O . ARG A 1 72 ? -14.953 -5.299 13.672 1.00 87.00 72 ARG A O 1
ATOM 547 N N . SER A 1 73 ? -16.486 -3.795 14.344 1.00 88.38 73 SER A N 1
ATOM 548 C CA . SER A 1 73 ? -16.565 -3.103 13.056 1.00 88.38 73 SER A CA 1
ATOM 549 C C . SER A 1 73 ? -15.215 -2.482 12.695 1.00 88.38 73 SER A C 1
ATOM 551 O O . SER A 1 73 ? -14.709 -2.709 11.601 1.00 88.38 73 SER A O 1
ATOM 553 N N . LEU A 1 74 ? -14.577 -1.797 13.647 1.00 88.06 74 LEU A N 1
ATOM 554 C CA . LEU A 1 74 ? -13.247 -1.198 13.492 1.00 88.06 74 LEU A CA 1
ATOM 555 C C . LEU A 1 74 ? -12.168 -2.240 13.146 1.00 88.06 74 LEU A C 1
ATOM 557 O O . LEU A 1 74 ? -11.370 -2.031 12.232 1.00 88.06 74 LEU A O 1
ATOM 561 N N . MET A 1 75 ? -12.191 -3.396 13.815 1.00 89.56 75 MET A N 1
ATOM 562 C CA . MET A 1 75 ? -11.302 -4.524 13.524 1.00 89.56 75 MET A CA 1
ATOM 563 C C . MET A 1 75 ? -11.515 -5.069 12.105 1.00 89.56 75 MET A C 1
ATOM 565 O O . MET A 1 75 ? -10.541 -5.328 11.401 1.00 89.56 75 MET A O 1
ATOM 569 N N . ILE A 1 76 ? -12.770 -5.220 11.666 1.00 90.50 76 ILE A N 1
ATOM 570 C CA . ILE A 1 76 ? -13.094 -5.690 10.312 1.00 90.50 76 ILE A CA 1
ATOM 571 C C . ILE A 1 76 ? -12.624 -4.679 9.265 1.00 90.50 76 ILE A C 1
ATOM 573 O O . ILE A 1 76 ? -12.007 -5.088 8.289 1.00 90.50 76 ILE A O 1
ATOM 577 N N . TYR A 1 77 ? -12.840 -3.377 9.466 1.00 90.75 77 TYR A N 1
ATOM 578 C CA . TYR A 1 77 ? -12.351 -2.357 8.532 1.00 90.75 77 TYR A CA 1
ATOM 579 C C . TYR A 1 77 ? -10.821 -2.361 8.417 1.00 90.75 77 TYR A C 1
ATOM 581 O O . TYR A 1 77 ? -10.294 -2.305 7.305 1.00 90.75 77 TYR A O 1
ATOM 589 N N . GLY A 1 78 ? -10.108 -2.504 9.541 1.00 88.31 78 GLY A N 1
ATOM 590 C CA . GLY A 1 78 ? -8.652 -2.671 9.541 1.00 88.31 78 GLY A CA 1
ATOM 591 C C . GLY A 1 78 ? -8.209 -3.937 8.802 1.00 88.31 78 GLY A C 1
ATOM 592 O O . GLY A 1 78 ? -7.318 -3.881 7.957 1.00 88.31 78 GLY A O 1
ATOM 593 N N . LEU A 1 79 ? -8.876 -5.068 9.059 1.00 91.44 79 LEU A N 1
ATOM 594 C CA . LEU A 1 79 ? -8.571 -6.350 8.424 1.00 91.44 79 LEU A CA 1
ATOM 595 C C . LEU A 1 79 ? -8.836 -6.328 6.917 1.00 91.44 79 LEU A C 1
ATOM 597 O O . LEU A 1 79 ? -8.019 -6.830 6.155 1.00 91.44 79 LEU A O 1
ATOM 601 N N . VAL A 1 80 ? -9.952 -5.742 6.480 1.00 92.81 80 VAL A N 1
ATOM 602 C CA . VAL A 1 80 ? -10.304 -5.621 5.059 1.00 92.81 80 VAL A CA 1
ATOM 603 C C . VAL A 1 80 ? -9.289 -4.741 4.334 1.00 92.81 80 VAL A C 1
ATOM 605 O O . VAL A 1 80 ? -8.845 -5.114 3.252 1.00 92.81 80 VAL A O 1
ATOM 608 N N . GLY A 1 81 ? -8.862 -3.622 4.929 1.00 89.19 81 GLY A N 1
ATOM 609 C CA . GLY A 1 81 ? -7.815 -2.777 4.345 1.00 89.19 81 GLY A CA 1
ATOM 610 C C . GLY A 1 81 ? -6.496 -3.531 4.149 1.00 89.19 81 GLY A C 1
ATOM 611 O O . GLY A 1 81 ? -5.909 -3.497 3.066 1.00 89.19 81 GLY A O 1
ATOM 612 N N . LEU A 1 82 ? -6.074 -4.279 5.170 1.00 90.44 82 LEU A N 1
ATOM 613 C CA . LEU A 1 82 ? -4.858 -5.095 5.135 1.00 90.44 82 LEU A CA 1
ATOM 614 C C . LEU A 1 82 ? -4.980 -6.246 4.123 1.00 90.44 82 LEU A C 1
ATOM 616 O O . LEU A 1 82 ? -4.073 -6.486 3.327 1.00 90.44 82 LEU A O 1
ATOM 620 N N . PHE A 1 83 ? -6.139 -6.905 4.092 1.00 91.62 83 PHE A N 1
ATOM 621 C CA . PHE A 1 83 ? -6.449 -7.969 3.145 1.00 91.62 83 PHE A CA 1
ATOM 622 C C . PHE A 1 83 ? -6.403 -7.472 1.703 1.00 91.62 83 PHE A C 1
ATOM 624 O O . PHE A 1 83 ? -5.760 -8.108 0.880 1.00 91.62 83 PHE A O 1
ATOM 631 N N . VAL A 1 84 ? -7.022 -6.331 1.384 1.00 91.44 84 VAL A N 1
ATOM 632 C CA . VAL A 1 84 ? -7.022 -5.773 0.021 1.00 91.44 84 VAL A CA 1
ATOM 633 C C . VAL A 1 84 ? -5.604 -5.429 -0.437 1.00 91.44 84 VAL A C 1
ATOM 635 O O . VAL A 1 84 ? -5.250 -5.731 -1.577 1.00 91.44 84 VAL A O 1
ATOM 638 N N . MET A 1 85 ? -4.771 -4.864 0.444 1.00 86.62 85 MET A N 1
ATOM 639 C CA . MET A 1 85 ? -3.368 -4.570 0.125 1.00 86.62 85 MET A CA 1
ATOM 640 C C . MET A 1 85 ? -2.574 -5.824 -0.241 1.00 86.62 85 MET A C 1
ATOM 642 O O . MET A 1 85 ? -1.859 -5.831 -1.244 1.00 86.62 85 MET A O 1
ATOM 646 N N . VAL A 1 86 ? -2.720 -6.893 0.542 1.00 86.69 86 VAL A N 1
ATOM 647 C CA . VAL A 1 86 ? -2.016 -8.160 0.299 1.00 86.69 86 VAL A CA 1
ATOM 648 C C . VAL A 1 86 ? -2.617 -8.905 -0.897 1.00 86.69 86 VAL A C 1
ATOM 650 O O . VAL A 1 86 ? -1.881 -9.428 -1.732 1.00 86.69 86 VAL A O 1
ATOM 653 N N . ALA A 1 87 ? -3.944 -8.918 -1.026 1.00 90.56 87 ALA A N 1
ATOM 654 C CA . ALA A 1 87 ? -4.662 -9.614 -2.089 1.00 90.56 87 ALA A CA 1
ATOM 655 C C . ALA A 1 87 ? -4.375 -9.015 -3.468 1.00 90.56 87 ALA A C 1
ATOM 657 O O . ALA A 1 87 ? -4.146 -9.769 -4.411 1.00 90.56 87 ALA A O 1
ATOM 658 N N . ALA A 1 88 ? -4.323 -7.684 -3.59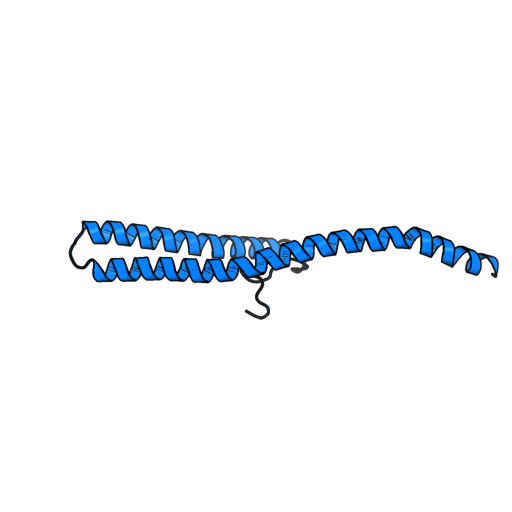3 1.00 87.56 88 ALA A N 1
ATOM 659 C CA . ALA A 1 88 ? -3.945 -7.028 -4.844 1.00 87.56 88 ALA A CA 1
ATOM 660 C C . ALA A 1 88 ? -2.569 -7.510 -5.326 1.00 87.56 88 ALA A C 1
ATOM 662 O O . ALA A 1 88 ? -2.392 -7.845 -6.496 1.00 87.56 88 ALA A O 1
ATOM 663 N N . TRP A 1 89 ? -1.614 -7.621 -4.403 1.00 82.50 89 TRP A N 1
ATOM 664 C CA . TRP A 1 89 ? -0.274 -8.097 -4.710 1.00 82.50 89 TRP A CA 1
ATOM 665 C C . TRP A 1 89 ? -0.256 -9.600 -5.042 1.00 82.50 89 TRP A C 1
ATOM 667 O O . TRP A 1 89 ? 0.334 -10.008 -6.041 1.00 82.50 89 TRP A O 1
ATOM 677 N N . GLY A 1 90 ? -0.982 -10.425 -4.283 1.00 84.81 90 GLY A N 1
ATOM 678 C CA . GLY A 1 90 ? -1.133 -11.858 -4.559 1.00 84.81 90 GLY A CA 1
ATOM 679 C C . GLY A 1 90 ? -1.705 -12.144 -5.951 1.00 84.81 90 GLY A C 1
ATOM 680 O O . GLY A 1 90 ? -1.167 -12.977 -6.678 1.00 84.81 90 GLY A O 1
ATOM 681 N N . ILE A 1 91 ? -2.734 -11.399 -6.367 1.00 87.69 91 ILE A N 1
ATOM 682 C CA . ILE A 1 91 ? -3.333 -11.529 -7.702 1.00 87.69 91 ILE A CA 1
ATOM 683 C C . ILE A 1 91 ? -2.311 -11.182 -8.790 1.00 87.69 91 ILE A C 1
ATOM 685 O O . ILE A 1 91 ? -2.169 -11.936 -9.751 1.00 87.69 91 ILE A O 1
ATOM 689 N N . VAL A 1 92 ? -1.560 -10.086 -8.634 1.00 82.44 92 VAL A N 1
ATOM 690 C CA . VAL A 1 92 ? -0.523 -9.689 -9.603 1.00 82.44 92 VAL A CA 1
ATOM 691 C C . VAL A 1 92 ? 0.532 -10.785 -9.770 1.00 82.44 92 VAL A C 1
ATOM 693 O O . VAL A 1 92 ? 0.893 -11.105 -10.899 1.00 82.44 92 VAL A O 1
ATOM 696 N N . ASN A 1 93 ? 0.978 -11.421 -8.685 1.00 80.12 93 ASN A N 1
ATOM 697 C CA . ASN A 1 93 ? 1.968 -12.505 -8.765 1.00 80.12 93 ASN A CA 1
ATOM 698 C C . ASN A 1 93 ? 1.441 -13.738 -9.473 1.00 80.12 93 ASN A C 1
ATOM 700 O O . ASN A 1 93 ? 2.164 -14.355 -10.250 1.00 80.12 93 ASN A O 1
ATOM 704 N N . VAL A 1 94 ? 0.179 -14.083 -9.235 1.00 84.88 94 VAL A N 1
ATOM 705 C CA . VAL A 1 94 ? -0.472 -15.187 -9.937 1.00 84.88 94 VAL A CA 1
ATOM 706 C C . VAL A 1 94 ? -0.531 -14.889 -11.437 1.00 84.88 94 VAL A C 1
ATOM 708 O O . VAL A 1 94 ? -0.129 -15.723 -12.245 1.00 84.88 94 VAL A O 1
ATOM 711 N N . LEU A 1 95 ? -0.936 -13.674 -11.822 1.00 83.19 95 LEU A N 1
ATOM 712 C CA . LEU A 1 95 ? -0.955 -13.237 -13.223 1.00 83.19 95 LEU A CA 1
ATOM 713 C C . LEU A 1 95 ? 0.438 -13.262 -13.869 1.00 83.19 95 LEU A C 1
ATOM 715 O O . LEU A 1 95 ? 0.568 -13.587 -15.047 1.00 83.19 95 LEU A O 1
ATOM 719 N N . VAL A 1 96 ? 1.486 -12.947 -13.118 1.00 76.81 96 VAL A N 1
ATOM 720 C CA . VAL A 1 96 ? 2.872 -12.993 -13.606 1.00 76.81 96 VAL A CA 1
ATOM 721 C C . VAL A 1 96 ? 3.395 -14.423 -13.681 1.00 76.81 96 VAL A C 1
ATOM 723 O O . VAL A 1 96 ? 4.153 -14.742 -14.583 1.00 76.81 96 VAL A O 1
ATOM 726 N N . GLY A 1 97 ? 2.969 -15.319 -12.794 1.00 76.88 97 GLY A N 1
ATOM 727 C CA . GLY A 1 97 ? 3.258 -16.746 -12.937 1.00 76.88 97 GLY A CA 1
ATOM 728 C C . GLY A 1 97 ? 2.651 -17.326 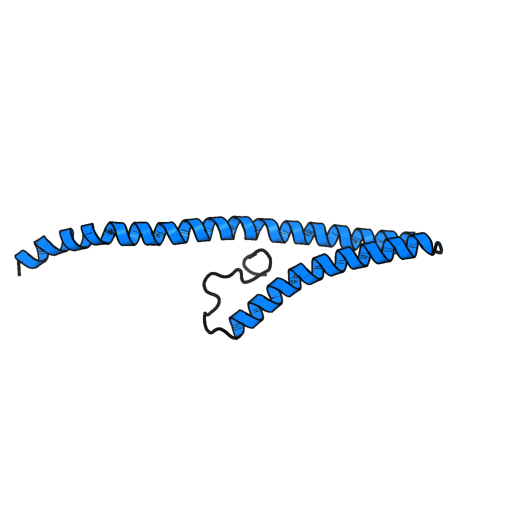-14.218 1.00 76.88 97 GLY A C 1
ATOM 729 O O . GLY A 1 97 ? 3.261 -18.175 -14.863 1.00 76.88 97 GLY A O 1
ATOM 730 N N . PHE A 1 98 ? 1.473 -16.836 -14.616 1.00 76.94 98 PHE A N 1
ATOM 731 C CA . PHE A 1 98 ? 0.806 -17.253 -15.852 1.00 76.94 98 PHE A CA 1
ATOM 732 C C . PHE A 1 98 ? 1.354 -16.576 -17.110 1.00 76.94 98 PHE A C 1
ATOM 734 O O . PHE A 1 98 ? 1.416 -17.195 -18.172 1.00 76.94 98 PHE A O 1
ATOM 741 N N . THR A 1 99 ? 1.736 -15.304 -17.027 1.00 71.62 99 THR A N 1
ATOM 742 C CA . THR A 1 99 ? 2.334 -14.589 -18.155 1.00 71.62 99 THR A CA 1
ATOM 743 C C . THR A 1 99 ? 3.838 -14.809 -18.110 1.00 71.62 99 THR A C 1
ATOM 745 O O . THR A 1 99 ? 4.500 -14.327 -17.209 1.00 71.62 99 THR A O 1
ATOM 748 N N . SER A 1 100 ? 4.411 -15.524 -19.081 1.00 64.81 100 SER A N 1
ATOM 749 C CA . SER A 1 100 ? 5.832 -15.936 -19.121 1.00 64.81 100 SER A CA 1
ATOM 750 C C . SER A 1 100 ? 6.867 -14.782 -19.223 1.00 64.81 100 SER A C 1
ATOM 752 O O . SER A 1 100 ? 7.948 -14.952 -19.780 1.00 64.81 100 SER A O 1
ATOM 754 N N . THR A 1 101 ? 6.544 -13.597 -18.701 1.00 65.00 101 THR A N 1
ATOM 755 C CA . THR A 1 101 ? 7.305 -12.341 -18.662 1.00 65.00 101 THR A CA 1
ATOM 756 C C . THR A 1 101 ? 8.412 -12.311 -17.599 1.00 65.00 101 THR A C 1
ATOM 758 O O . THR A 1 101 ? 9.134 -11.321 -17.495 1.00 65.00 101 THR A O 1
ATOM 761 N N . GLY A 1 102 ? 8.593 -13.382 -16.817 1.00 63.91 102 GLY A N 1
ATOM 762 C CA . GLY A 1 102 ? 9.762 -13.563 -15.944 1.00 63.91 102 GLY A CA 1
ATOM 763 C C . GLY A 1 102 ? 9.932 -12.513 -14.837 1.00 63.91 102 GLY A C 1
ATOM 764 O O . GLY A 1 102 ? 11.033 -12.357 -14.322 1.00 63.91 102 GLY A O 1
ATOM 765 N N . GLY A 1 103 ? 8.876 -11.768 -14.486 1.00 62.53 103 GLY A N 1
ATOM 766 C CA . GLY A 1 103 ? 8.913 -10.759 -13.421 1.00 62.53 103 GLY A CA 1
ATOM 767 C C . GLY A 1 103 ? 9.739 -9.505 -13.738 1.00 62.53 103 GLY A C 1
ATOM 768 O O . GLY A 1 103 ? 10.011 -8.703 -12.843 1.00 62.53 103 GLY A O 1
ATOM 769 N N . VAL A 1 104 ? 10.140 -9.299 -14.996 1.00 59.09 104 VAL A N 1
ATOM 770 C CA . VAL A 1 104 ? 10.985 -8.160 -15.377 1.00 59.09 104 VAL A CA 1
ATOM 771 C C . VAL A 1 104 ? 10.180 -6.859 -15.289 1.00 59.09 104 VAL A C 1
ATOM 773 O O . VAL A 1 104 ? 9.291 -6.595 -16.093 1.00 59.09 104 VAL A O 1
ATOM 776 N N . GLY A 1 105 ? 10.503 -6.023 -14.298 1.00 61.59 105 GLY A N 1
ATOM 777 C CA . GLY A 1 105 ? 9.966 -4.666 -14.163 1.00 61.59 105 GLY A CA 1
ATOM 778 C C . GLY A 1 105 ? 8.724 -4.519 -13.281 1.00 61.59 105 GLY A C 1
ATOM 779 O O . GLY A 1 105 ? 8.161 -3.423 -13.238 1.00 61.59 105 GLY A O 1
ATOM 780 N N . ILE A 1 106 ? 8.315 -5.557 -12.557 1.00 66.00 106 ILE A N 1
ATOM 781 C CA . ILE A 1 106 ? 7.249 -5.486 -11.551 1.00 66.00 106 ILE A CA 1
ATOM 782 C C . ILE A 1 106 ? 7.839 -5.583 -10.135 1.00 66.00 106 ILE A C 1
ATOM 784 O O . ILE A 1 106 ? 8.846 -6.261 -9.936 1.00 66.00 106 ILE A O 1
ATOM 788 N N . PRO A 1 107 ? 7.244 -4.921 -9.134 1.00 64.12 107 PRO A N 1
ATOM 789 C CA . PRO A 1 107 ? 7.641 -5.128 -7.747 1.00 64.12 107 PRO A CA 1
ATOM 790 C C . PRO A 1 107 ? 7.287 -6.561 -7.324 1.00 64.12 107 PRO A C 1
ATOM 792 O O . PRO A 1 107 ? 6.114 -6.924 -7.371 1.00 64.12 107 PRO A O 1
ATOM 795 N N . THR A 1 108 ? 8.299 -7.348 -6.928 1.00 69.00 108 THR A N 1
ATOM 796 C CA . THR A 1 108 ? 8.225 -8.758 -6.474 1.00 69.00 108 THR A CA 1
ATOM 797 C C . THR A 1 108 ? 7.969 -8.910 -4.969 1.00 69.00 108 THR A C 1
ATOM 799 O O . THR A 1 108 ? 8.049 -10.015 -4.447 1.00 69.00 108 THR A O 1
ATOM 802 N N . SER A 1 109 ? 7.626 -7.824 -4.277 1.00 70.19 109 SER A N 1
ATOM 803 C CA . SER A 1 109 ? 7.026 -7.858 -2.941 1.00 70.19 109 SER A CA 1
ATOM 804 C C . SER A 1 109 ? 6.149 -6.617 -2.731 1.00 7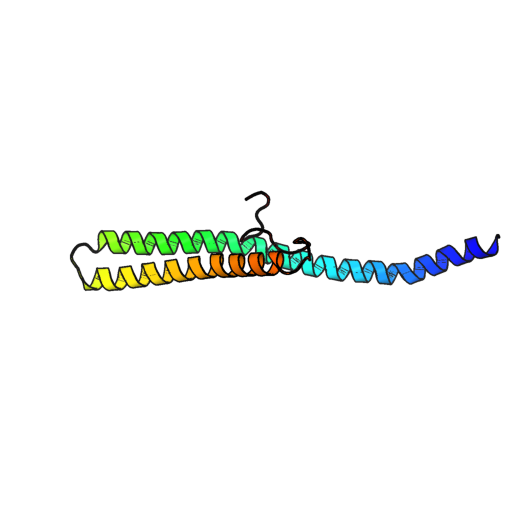0.19 109 SER A C 1
ATOM 806 O O . SER A 1 109 ? 6.297 -5.627 -3.466 1.00 70.19 109 SER A O 1
ATOM 808 N N . PRO A 1 110 ? 5.201 -6.625 -1.776 1.00 70.25 110 PRO A N 1
ATOM 809 C CA . PRO A 1 110 ? 4.458 -5.425 -1.408 1.00 70.25 110 PRO A CA 1
ATOM 810 C C . PRO A 1 110 ? 5.435 -4.334 -0.953 1.00 70.25 110 PRO A C 1
ATOM 812 O O . PRO A 1 110 ? 6.159 -4.514 0.019 1.00 70.25 110 PRO A O 1
ATOM 815 N N . GLY A 1 111 ? 5.483 -3.209 -1.667 1.00 70.38 111 GLY A N 1
ATOM 816 C CA . GLY A 1 111 ? 6.475 -2.165 -1.393 1.00 70.38 111 GLY A CA 1
ATOM 817 C C . GLY A 1 111 ? 7.884 -2.453 -1.919 1.00 70.38 111 GLY A C 1
ATOM 818 O O . GLY A 1 111 ? 8.806 -1.722 -1.571 1.00 70.38 111 GLY A O 1
ATOM 819 N N . GLY A 1 112 ? 8.046 -3.502 -2.744 1.00 68.94 112 GLY A N 1
ATOM 820 C CA . GLY A 1 112 ? 9.248 -3.847 -3.520 1.00 68.94 112 GLY A CA 1
ATOM 821 C C . GLY A 1 112 ? 10.525 -3.769 -2.702 1.00 68.94 112 GLY A C 1
ATOM 822 O O . GLY A 1 112 ? 11.519 -3.172 -3.116 1.00 68.94 112 GLY A O 1
ATOM 823 N N . ILE A 1 113 ? 10.428 -4.343 -1.515 1.00 62.78 113 ILE A N 1
ATOM 824 C CA . ILE A 1 113 ? 11.463 -4.452 -0.512 1.00 62.78 113 ILE A CA 1
ATOM 825 C C . ILE A 1 113 ? 12.370 -5.590 -1.003 1.00 62.78 113 ILE A C 1
ATOM 827 O O . ILE A 1 113 ? 11.885 -6.714 -1.154 1.00 62.78 113 ILE A O 1
ATOM 831 N N . PRO A 1 114 ? 13.645 -5.338 -1.348 1.00 54.31 114 PRO A N 1
ATOM 832 C CA . PRO A 1 114 ? 14.505 -6.384 -1.890 1.00 54.31 114 PRO A CA 1
ATOM 833 C C . PRO A 1 114 ? 14.807 -7.449 -0.827 1.00 54.31 114 PRO A C 1
ATOM 835 O O . PRO A 1 114 ? 15.333 -7.121 0.234 1.00 54.31 114 PRO A O 1
ATOM 838 N N . GLY A 1 115 ? 14.530 -8.722 -1.122 1.00 54.12 115 GLY A N 1
ATOM 839 C CA . GLY A 1 115 ? 14.944 -9.852 -0.277 1.00 54.12 115 GLY A CA 1
ATOM 840 C C . GLY A 1 115 ? 13.963 -10.287 0.820 1.00 54.12 115 GLY A C 1
ATOM 841 O O . GLY A 1 115 ? 14.331 -11.144 1.622 1.00 54.12 115 GLY A O 1
ATOM 842 N N . ILE A 1 116 ? 12.739 -9.749 0.834 1.00 47.53 116 ILE A N 1
ATOM 843 C CA . ILE A 1 116 ? 11.571 -10.312 1.539 1.00 47.53 116 ILE A CA 1
ATOM 844 C C . ILE A 1 116 ? 10.409 -10.481 0.566 1.00 47.53 116 ILE A C 1
ATOM 846 O O . ILE A 1 116 ? 9.575 -11.373 0.823 1.00 47.53 116 ILE A O 1
#

InterPro domains:
  IPR043993 Type IV secretion system pilin [PF18895] (24-95)

Foldseek 3Di:
DVVVVVCVVVVVVVCVVVVVVVVVVVVVLVVVLLVQLQVQVVVLVVLVVQLVVLVVQCVVCPPPVVSNVVSVVSNVVSVVSNCVLVVVLVVVVVVCVVVVPVCPSHQPDRSNDPPD

Radius of gyration: 25.43 Å; chains: 1; bounding box: 60×28×77 Å